Protein AF-A0A7C4RCQ5-F1 (afdb_monomer_lite)

pLDDT: mean 76.33, std 14.47, range [43.06, 92.62]

Structure (mmCIF, N/CA/C/O backbone):
data_AF-A0A7C4RCQ5-F1
#
_entry.id   AF-A0A7C4RCQ5-F1
#
loop_
_atom_site.group_PDB
_atom_site.id
_atom_site.type_symbol
_atom_site.label_atom_id
_atom_site.label_alt_id
_atom_site.label_comp_id
_atom_site.label_asym_id
_atom_site.label_entity_id
_atom_site.label_seq_id
_atom_site.pdbx_PDB_ins_code
_atom_site.Cartn_x
_atom_site.Cartn_y
_atom_site.Cartn_z
_atom_site.occupancy
_atom_site.B_iso_or_equiv
_atom_site.auth_seq_id
_atom_site.auth_comp_id
_atom_site.auth_asym_id
_atom_site.auth_atom_id
_atom_site.pdbx_PDB_model_num
ATOM 1 N N . MET A 1 1 ? -0.699 7.680 -7.810 1.00 76.44 1 MET A N 1
ATOM 2 C CA . MET A 1 1 ? -1.077 6.986 -6.564 1.00 76.44 1 MET A CA 1
ATOM 3 C C . MET A 1 1 ? -2.579 7.099 -6.429 1.00 76.44 1 MET A C 1
ATOM 5 O O . MET A 1 1 ? -3.095 8.210 -6.488 1.00 76.44 1 MET A O 1
ATOM 9 N N . GLU A 1 2 ? -3.253 5.965 -6.325 1.00 82.56 2 GLU A N 1
ATOM 10 C CA . GLU A 1 2 ? -4.702 5.862 -6.157 1.00 82.56 2 GLU A CA 1
ATOM 11 C C . GLU A 1 2 ? -4.992 5.030 -4.904 1.00 82.56 2 GLU A C 1
ATOM 13 O O . GLU A 1 2 ? -4.240 4.114 -4.586 1.00 82.56 2 GLU A O 1
ATOM 18 N N . THR A 1 3 ? -6.059 5.345 -4.174 1.00 84.81 3 THR A N 1
ATOM 19 C CA . THR A 1 3 ? -6.442 4.616 -2.959 1.00 84.81 3 THR A CA 1
ATOM 20 C C . THR A 1 3 ? -7.748 3.862 -3.198 1.00 84.81 3 THR A C 1
ATOM 22 O O . THR A 1 3 ? -8.761 4.453 -3.568 1.00 84.81 3 THR A O 1
ATOM 25 N N . VAL A 1 4 ? -7.727 2.555 -2.952 1.00 83.81 4 VAL A N 1
ATOM 26 C CA . VAL A 1 4 ? -8.859 1.628 -2.999 1.00 83.81 4 VAL A CA 1
ATOM 27 C C . VAL A 1 4 ? -9.342 1.369 -1.571 1.00 83.81 4 VAL A C 1
ATOM 29 O O . VAL A 1 4 ? -8.676 0.699 -0.787 1.00 83.81 4 VAL A O 1
ATOM 32 N N . GLY A 1 5 ? -10.516 1.895 -1.229 1.00 81.06 5 GLY A N 1
ATOM 33 C CA . GLY A 1 5 ? -11.085 1.846 0.126 1.00 81.06 5 GLY A CA 1
ATOM 34 C C . GLY A 1 5 ? -11.345 3.247 0.680 1.00 81.06 5 GLY A C 1
ATOM 35 O O . GLY A 1 5 ? -10.964 4.245 0.066 1.00 81.06 5 GLY A O 1
ATOM 36 N N . LYS A 1 6 ? -12.038 3.345 1.816 1.00 81.12 6 LYS A N 1
ATOM 37 C CA . LYS A 1 6 ? -12.337 4.611 2.498 1.00 81.12 6 LYS A CA 1
ATOM 38 C C . LYS A 1 6 ? -11.695 4.640 3.878 1.00 81.12 6 LYS A C 1
ATOM 40 O O . LYS A 1 6 ? -11.539 3.619 4.541 1.00 81.12 6 LYS A O 1
ATOM 45 N N . GLU A 1 7 ? -11.365 5.842 4.340 1.00 77.38 7 GLU A N 1
ATOM 46 C CA . GLU A 1 7 ? -10.913 6.045 5.715 1.00 77.38 7 GLU A CA 1
ATOM 47 C C . GLU A 1 7 ? -12.001 5.558 6.687 1.00 77.38 7 GLU A C 1
ATOM 49 O O . GLU A 1 7 ? -13.134 6.040 6.668 1.00 77.38 7 GLU A O 1
ATOM 54 N N . GLY A 1 8 ? -11.670 4.553 7.497 1.00 79.69 8 GLY A N 1
ATOM 55 C CA . GLY A 1 8 ? -12.609 3.856 8.370 1.00 79.69 8 GLY A CA 1
ATOM 56 C C . GLY A 1 8 ? -12.756 2.371 8.049 1.00 79.69 8 GLY A C 1
ATOM 57 O O . GLY A 1 8 ? -13.076 1.616 8.967 1.00 79.69 8 GLY A O 1
ATOM 58 N N . ASP A 1 9 ? -12.480 1.957 6.808 1.00 86.56 9 ASP A N 1
ATOM 59 C CA . ASP A 1 9 ? -12.478 0.548 6.417 1.00 86.56 9 ASP A CA 1
ATOM 60 C C . ASP A 1 9 ? -11.407 -0.238 7.178 1.00 86.56 9 ASP A C 1
ATOM 62 O O . ASP A 1 9 ? -10.364 0.289 7.571 1.00 86.56 9 ASP A O 1
ATOM 66 N N . LYS A 1 10 ? -11.662 -1.534 7.382 1.00 87.69 10 LYS A N 1
ATOM 67 C CA . LYS A 1 10 ? -10.688 -2.430 8.015 1.00 87.69 10 LYS A CA 1
ATOM 68 C C . LYS A 1 10 ? -9.403 -2.539 7.188 1.00 87.69 10 LYS A C 1
ATOM 70 O O . LYS A 1 10 ? -8.319 -2.605 7.761 1.00 87.69 10 LYS A O 1
ATOM 75 N N . PHE A 1 11 ? -9.541 -2.551 5.864 1.00 89.75 11 PHE A N 1
ATOM 76 C CA . PHE A 1 11 ? -8.433 -2.636 4.921 1.00 89.75 11 PHE A CA 1
ATOM 77 C C . PHE A 1 11 ? -8.507 -1.509 3.899 1.00 89.75 11 PHE A C 1
ATOM 79 O O . PHE A 1 11 ? -9.592 -1.186 3.413 1.00 89.75 11 PHE A O 1
ATOM 86 N N . ILE A 1 12 ? -7.349 -0.964 3.537 1.00 90.62 12 ILE A N 1
ATOM 87 C CA . ILE A 1 12 ? -7.208 0.031 2.475 1.00 90.62 12 ILE A CA 1
ATOM 88 C C . ILE A 1 12 ? -6.076 -0.410 1.550 1.00 90.62 12 ILE A C 1
ATOM 90 O O . ILE A 1 12 ? -4.970 -0.693 2.004 1.00 90.62 12 ILE A O 1
ATOM 94 N N . GLY A 1 13 ? -6.352 -0.482 0.253 1.00 89.88 13 GLY A N 1
ATOM 95 C CA . GLY A 1 13 ? -5.345 -0.690 -0.780 1.00 89.88 13 GLY A CA 1
ATOM 96 C C . GLY A 1 13 ? -4.823 0.648 -1.293 1.00 89.88 13 GLY A C 1
ATOM 97 O O . GLY A 1 13 ? -5.608 1.542 -1.586 1.00 89.88 13 GLY A O 1
ATOM 98 N N . VAL A 1 14 ? -3.516 0.802 -1.445 1.00 88.00 14 VAL A N 1
ATOM 99 C CA . VAL A 1 14 ? -2.901 1.957 -2.104 1.00 88.00 14 VAL A CA 1
ATOM 100 C C . VAL A 1 14 ? -2.171 1.462 -3.332 1.00 88.00 14 VAL A C 1
ATOM 102 O O . VAL A 1 14 ? -1.201 0.713 -3.243 1.00 88.00 14 VAL A O 1
ATOM 105 N N . VAL A 1 15 ? -2.663 1.886 -4.483 1.00 85.88 15 VAL A N 1
ATOM 106 C CA . VAL A 1 15 ? -2.107 1.589 -5.790 1.00 85.88 15 VAL A CA 1
ATOM 107 C C . VAL A 1 15 ? -1.017 2.611 -6.093 1.00 85.88 15 VAL A C 1
ATOM 109 O O . VAL A 1 15 ? -1.255 3.823 -6.183 1.00 85.88 15 VAL A O 1
ATOM 112 N N . ILE A 1 16 ? 0.203 2.112 -6.239 1.00 83.44 16 ILE A N 1
ATOM 113 C CA . ILE A 1 16 ? 1.387 2.872 -6.609 1.00 83.44 16 ILE A CA 1
ATOM 114 C C . ILE A 1 16 ? 1.782 2.476 -8.020 1.00 83.44 16 ILE A C 1
ATOM 116 O O . ILE A 1 16 ? 1.955 1.303 -8.332 1.00 83.44 16 ILE A O 1
ATOM 120 N N . GLU A 1 17 ? 1.983 3.491 -8.844 1.00 80.31 17 GLU A N 1
ATOM 121 C CA . GLU A 1 17 ? 2.576 3.347 -10.160 1.00 80.31 17 GLU A CA 1
ATOM 122 C C . GLU A 1 17 ? 3.999 3.898 -10.079 1.00 80.31 17 GLU A C 1
ATOM 124 O O . GLU A 1 17 ? 4.211 5.091 -9.842 1.00 80.31 17 GLU A O 1
ATOM 129 N N . VAL A 1 18 ? 4.974 3.005 -10.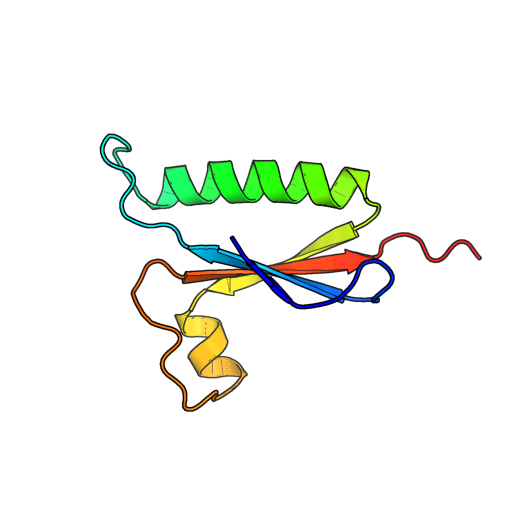200 1.00 75.69 18 VAL A N 1
ATOM 130 C CA . VAL A 1 18 ? 6.385 3.341 -10.341 1.00 75.69 18 VAL A CA 1
ATOM 131 C C . VAL A 1 18 ? 6.663 3.414 -11.833 1.00 75.69 18 VAL A C 1
ATOM 133 O O . VAL A 1 18 ? 7.098 2.445 -12.448 1.00 75.69 18 VAL A O 1
ATOM 136 N N . ASN A 1 19 ? 6.368 4.569 -12.423 1.00 68.50 19 ASN A N 1
ATOM 137 C CA . ASN A 1 19 ? 6.906 4.888 -13.739 1.00 68.50 19 ASN A CA 1
ATOM 138 C C . ASN A 1 19 ? 8.413 5.095 -13.607 1.00 68.50 19 ASN A C 1
ATOM 140 O O . ASN A 1 19 ? 8.862 5.576 -12.566 1.00 68.50 19 ASN A O 1
ATOM 144 N N . ASP A 1 20 ? 9.164 4.729 -14.646 1.00 57.44 20 ASP A N 1
ATOM 145 C CA . ASP A 1 20 ? 10.610 4.935 -14.754 1.00 57.44 20 ASP A CA 1
ATOM 146 C C . ASP A 1 20 ? 10.940 6.382 -14.343 1.00 57.44 20 ASP A C 1
ATOM 148 O O . ASP A 1 20 ? 10.672 7.338 -15.076 1.00 57.44 20 ASP A O 1
ATOM 152 N N . ILE A 1 21 ? 11.387 6.572 -13.096 1.00 58.34 21 ILE A N 1
ATOM 153 C CA . ILE A 1 21 ? 11.684 7.906 -12.584 1.00 58.34 21 ILE A CA 1
ATOM 154 C C . ILE A 1 21 ? 12.999 8.294 -13.241 1.00 58.34 21 ILE A C 1
ATOM 156 O O . ILE A 1 21 ? 14.050 7.784 -12.848 1.00 58.34 21 ILE A O 1
ATOM 160 N N . GLU A 1 22 ? 12.940 9.178 -14.241 1.00 49.88 22 GLU A N 1
ATOM 161 C CA . GLU A 1 22 ? 14.133 9.711 -14.897 1.00 49.88 22 GLU A CA 1
ATOM 162 C C . GLU A 1 22 ? 15.137 10.191 -13.835 1.00 49.88 22 GLU A C 1
ATOM 164 O O . GLU A 1 22 ? 14.880 11.139 -13.090 1.00 49.88 22 GLU A O 1
ATOM 169 N N . GLY A 1 23 ? 16.283 9.507 -13.748 1.00 57.62 23 GLY A N 1
ATOM 170 C CA . GLY A 1 23 ? 17.357 9.832 -12.807 1.00 57.62 23 GLY A CA 1
ATOM 171 C C . GLY A 1 23 ? 17.461 8.953 -11.554 1.00 57.62 23 GLY A C 1
ATOM 172 O O . GLY A 1 23 ? 18.365 9.195 -10.756 1.00 57.62 23 GLY A O 1
ATOM 173 N N . MET A 1 24 ? 16.617 7.929 -11.370 1.00 59.09 24 MET A N 1
ATOM 174 C CA . MET A 1 24 ? 16.885 6.863 -10.394 1.00 59.09 24 MET A CA 1
ATOM 175 C C . MET A 1 24 ? 17.512 5.644 -11.079 1.00 59.09 24 MET A C 1
ATOM 177 O O . MET A 1 24 ? 16.895 5.032 -11.941 1.00 59.09 24 MET A O 1
ATOM 181 N N . ASP A 1 25 ? 18.711 5.237 -10.640 1.00 60.56 25 ASP A N 1
ATOM 182 C CA . ASP A 1 25 ? 19.459 4.077 -11.170 1.00 60.56 25 ASP A CA 1
ATOM 183 C C . ASP A 1 25 ? 18.685 2.742 -11.139 1.00 60.56 25 ASP A C 1
ATOM 185 O O . ASP A 1 25 ? 19.089 1.773 -11.783 1.00 60.56 25 ASP A O 1
ATOM 189 N N . SER A 1 26 ? 17.591 2.648 -10.372 1.00 66.88 26 SER A N 1
ATOM 190 C CA . SER A 1 26 ? 16.744 1.458 -10.366 1.00 66.88 26 SER A CA 1
ATOM 191 C C . SER A 1 26 ? 15.300 1.762 -9.939 1.00 66.88 26 SER A C 1
ATOM 193 O O . SER A 1 26 ? 15.104 2.367 -8.877 1.00 66.88 26 SER A O 1
ATOM 195 N N . PRO A 1 27 ? 14.282 1.250 -10.661 1.00 69.06 27 PRO A N 1
ATOM 196 C CA . PRO A 1 27 ? 12.870 1.350 -10.265 1.00 69.06 27 PRO A CA 1
ATOM 197 C C . PRO A 1 27 ? 12.596 0.720 -8.891 1.00 69.06 27 PRO A C 1
ATOM 199 O O . PRO A 1 27 ? 11.659 1.095 -8.191 1.00 69.06 27 PRO A O 1
ATOM 202 N N . LEU A 1 28 ? 13.464 -0.191 -8.443 1.00 73.88 28 LEU A N 1
ATOM 203 C CA . LEU A 1 28 ? 13.364 -0.818 -7.130 1.00 73.88 28 LEU A CA 1
ATOM 204 C C . LEU A 1 28 ? 13.679 0.154 -5.979 1.00 73.88 28 LEU A C 1
ATOM 206 O O . LEU A 1 28 ? 13.131 0.011 -4.887 1.00 73.88 28 LEU A O 1
ATOM 210 N N . ASN A 1 29 ? 14.549 1.143 -6.205 1.00 78.75 29 ASN A N 1
ATOM 211 C CA . ASN A 1 29 ? 14.839 2.182 -5.213 1.00 78.75 29 ASN A CA 1
ATOM 212 C C . ASN A 1 29 ? 13.694 3.196 -5.134 1.00 78.75 29 ASN A C 1
ATOM 214 O O . ASN A 1 29 ? 13.242 3.494 -4.032 1.00 78.75 29 ASN A O 1
ATOM 218 N N . ALA A 1 30 ? 13.170 3.625 -6.288 1.00 79.19 30 ALA A N 1
ATOM 219 C CA . ALA A 1 30 ? 11.967 4.454 -6.373 1.00 79.19 30 ALA A CA 1
ATOM 220 C C . ALA A 1 30 ? 10.803 3.830 -5.597 1.00 79.19 30 ALA A C 1
ATOM 222 O O . ALA A 1 30 ? 10.179 4.475 -4.755 1.00 79.19 30 ALA A O 1
ATOM 223 N N . LEU A 1 31 ? 10.565 2.538 -5.834 1.00 81.56 31 LEU A N 1
ATOM 224 C CA . LEU A 1 31 ? 9.542 1.774 -5.138 1.00 81.56 31 LEU A CA 1
ATOM 225 C C . LEU A 1 31 ? 9.760 1.791 -3.622 1.00 81.56 31 LEU A C 1
ATOM 227 O O . LEU A 1 31 ? 8.833 2.107 -2.886 1.00 81.56 31 LEU A O 1
ATOM 231 N N . LYS A 1 32 ? 10.975 1.496 -3.144 1.00 84.12 32 LYS A N 1
ATOM 232 C CA . LYS A 1 32 ? 11.282 1.494 -1.704 1.00 84.12 32 LYS A CA 1
ATOM 233 C C . LYS A 1 32 ? 11.002 2.839 -1.044 1.00 84.12 32 LYS A C 1
ATOM 235 O O . LYS A 1 32 ? 10.439 2.857 0.046 1.00 84.12 32 LYS A O 1
ATOM 240 N N . GLU A 1 33 ? 11.364 3.946 -1.688 1.00 86.69 33 GLU A N 1
ATOM 241 C CA . GLU A 1 33 ? 11.099 5.280 -1.144 1.00 86.69 33 GLU A CA 1
ATOM 242 C C . GLU A 1 33 ? 9.602 5.590 -1.084 1.00 86.69 33 GLU A C 1
ATOM 244 O O . GLU A 1 33 ? 9.112 6.075 -0.062 1.00 86.69 33 GLU A O 1
ATOM 249 N N . ILE A 1 34 ? 8.853 5.272 -2.146 1.00 86.25 34 ILE A N 1
ATOM 250 C CA . ILE A 1 34 ? 7.404 5.499 -2.172 1.00 86.25 34 ILE A CA 1
ATOM 251 C C . ILE A 1 34 ? 6.711 4.616 -1.132 1.00 86.25 34 ILE A C 1
ATOM 253 O O . ILE A 1 34 ? 5.838 5.103 -0.413 1.00 86.25 34 ILE A O 1
ATOM 257 N N . VAL A 1 35 ? 7.111 3.348 -1.008 1.00 87.88 35 VAL A N 1
ATOM 258 C CA . VAL A 1 35 ? 6.565 2.422 -0.008 1.00 87.88 35 VAL A CA 1
ATOM 259 C C . VAL A 1 35 ? 6.842 2.929 1.401 1.00 87.88 35 VAL A C 1
ATOM 261 O O . VAL A 1 35 ? 5.895 3.061 2.165 1.00 87.88 35 VAL A O 1
ATOM 264 N N . ALA A 1 36 ? 8.083 3.298 1.729 1.00 89.12 36 ALA A N 1
ATOM 265 C CA . ALA A 1 36 ? 8.430 3.811 3.055 1.00 89.12 36 ALA A CA 1
ATOM 266 C C . ALA A 1 36 ? 7.654 5.093 3.404 1.00 89.12 36 ALA A C 1
ATOM 268 O O . ALA A 1 36 ? 7.151 5.244 4.516 1.00 89.12 36 ALA A O 1
ATOM 269 N N . LYS A 1 37 ? 7.505 6.008 2.439 1.00 90.69 37 LYS A N 1
ATOM 270 C CA . LYS A 1 37 ? 6.723 7.235 2.627 1.00 90.69 37 LYS A CA 1
ATOM 271 C C . LYS A 1 37 ? 5.234 6.946 2.834 1.00 90.69 37 LYS A C 1
ATOM 273 O O . LYS A 1 37 ? 4.607 7.565 3.688 1.00 90.69 37 LYS A O 1
ATOM 278 N N . THR A 1 38 ? 4.677 6.027 2.048 1.00 90.44 38 THR A N 1
ATOM 279 C CA . THR A 1 38 ? 3.264 5.635 2.150 1.00 90.44 38 THR A CA 1
ATOM 280 C C . THR A 1 38 ? 3.011 4.900 3.462 1.00 90.44 38 THR A C 1
ATOM 282 O O . THR A 1 38 ? 2.020 5.165 4.128 1.00 90.44 38 THR A O 1
ATOM 285 N N . GLU A 1 39 ? 3.927 4.025 3.874 1.00 90.81 39 GLU A N 1
ATOM 286 C CA . GLU A 1 39 ? 3.852 3.325 5.152 1.00 90.81 39 GLU A CA 1
ATOM 287 C C . GLU A 1 39 ? 3.791 4.303 6.322 1.00 90.81 39 GLU A C 1
ATOM 289 O O . GLU A 1 39 ? 2.851 4.227 7.107 1.00 90.81 39 GLU A O 1
ATOM 294 N N . ALA A 1 40 ? 4.704 5.276 6.377 1.00 90.94 40 ALA A N 1
ATOM 295 C CA . ALA A 1 40 ? 4.694 6.302 7.415 1.00 90.94 40 ALA A CA 1
ATOM 296 C C . ALA A 1 40 ? 3.386 7.118 7.421 1.00 90.94 40 ALA A C 1
ATOM 298 O O . ALA A 1 40 ? 2.791 7.318 8.476 1.00 90.94 40 ALA A O 1
ATOM 299 N N . GLU A 1 41 ? 2.893 7.538 6.249 1.00 91.19 41 GLU A N 1
ATOM 300 C CA . GLU A 1 41 ? 1.649 8.314 6.152 1.00 91.19 41 GLU A CA 1
ATOM 301 C C . GLU A 1 41 ? 0.430 7.540 6.682 1.00 91.19 41 GLU A C 1
ATOM 303 O O . GLU A 1 41 ? -0.431 8.104 7.361 1.00 91.19 41 GLU A O 1
ATOM 308 N N . TYR A 1 42 ? 0.325 6.249 6.359 1.00 89.38 42 TYR A N 1
ATOM 309 C CA . TYR A 1 42 ? -0.800 5.418 6.784 1.00 89.38 42 TYR A CA 1
ATOM 310 C C . TYR A 1 42 ? -0.652 4.939 8.232 1.00 89.38 42 TYR A C 1
ATOM 312 O O . TYR A 1 42 ? -1.666 4.815 8.921 1.00 89.38 42 TYR A O 1
ATOM 320 N N . GLU A 1 43 ? 0.578 4.779 8.725 1.00 89.81 43 GLU A N 1
ATOM 321 C CA . GLU A 1 43 ? 0.867 4.534 10.140 1.00 89.81 43 GLU A CA 1
ATOM 322 C C . GLU A 1 43 ? 0.372 5.690 11.016 1.00 89.81 43 GLU A C 1
ATOM 324 O O . GLU A 1 43 ? -0.346 5.450 11.989 1.00 89.81 43 GLU A O 1
ATOM 329 N N . GLU A 1 44 ? 0.619 6.944 10.616 1.00 89.38 44 GLU A N 1
ATOM 330 C CA . GLU A 1 44 ? 0.078 8.129 11.302 1.00 89.38 44 GLU A CA 1
ATOM 331 C C . GLU A 1 44 ? -1.461 8.177 11.291 1.00 89.38 44 GLU A C 1
ATOM 333 O O . GLU A 1 44 ? -2.082 8.702 12.218 1.00 89.38 44 GLU A O 1
ATOM 338 N N . LYS A 1 45 ? -2.097 7.583 10.273 1.00 87.38 45 LYS A N 1
ATOM 339 C CA . LYS A 1 45 ? -3.561 7.446 10.160 1.00 87.38 45 LYS A CA 1
ATOM 340 C C . LYS A 1 45 ? -4.121 6.237 10.924 1.00 87.38 45 LYS A C 1
ATOM 342 O O . LYS A 1 45 ? -5.333 6.014 10.909 1.00 87.38 45 LYS A O 1
ATOM 347 N N . GLY A 1 46 ? -3.271 5.456 11.594 1.00 90.06 46 GLY A N 1
ATOM 348 C CA . GLY A 1 46 ? -3.673 4.273 12.356 1.00 90.06 46 GLY A CA 1
ATOM 349 C C . GLY A 1 46 ? -3.872 3.019 11.503 1.00 90.06 46 GLY A C 1
ATOM 350 O O . GLY A 1 46 ? -4.679 2.157 11.863 1.00 90.06 46 GLY A O 1
ATOM 351 N N . TYR A 1 47 ? -3.146 2.902 10.393 1.00 92.50 47 TYR A N 1
ATOM 352 C CA . TYR A 1 47 ? -3.094 1.703 9.564 1.00 92.50 47 TYR A CA 1
ATOM 353 C C . TYR A 1 47 ? -1.671 1.158 9.474 1.00 92.50 47 TYR A C 1
ATOM 355 O O . TYR A 1 47 ? -0.707 1.904 9.446 1.00 92.50 47 TYR A O 1
ATOM 363 N N . ARG A 1 48 ? -1.526 -0.158 9.372 1.00 91.94 48 ARG A N 1
ATOM 364 C CA . ARG A 1 48 ? -0.238 -0.831 9.219 1.00 91.94 48 ARG A CA 1
ATOM 365 C C . ARG A 1 48 ? -0.199 -1.576 7.904 1.00 91.94 48 ARG A C 1
ATOM 367 O O . ARG A 1 48 ? -1.166 -2.247 7.552 1.00 91.94 48 ARG A O 1
ATOM 374 N N . LEU A 1 49 ? 0.927 -1.505 7.205 1.00 91.81 49 LEU A N 1
ATOM 375 C CA . LEU A 1 49 ? 1.141 -2.323 6.023 1.00 91.81 49 LEU A CA 1
ATOM 376 C C . LEU A 1 49 ? 1.152 -3.807 6.424 1.00 91.81 49 LEU A C 1
ATOM 378 O O . LEU A 1 49 ? 1.984 -4.232 7.227 1.00 91.81 49 LEU A O 1
ATOM 382 N N . VAL A 1 50 ? 0.209 -4.586 5.895 1.00 91.25 50 VAL A N 1
ATOM 383 C CA . VAL A 1 50 ? 0.084 -6.026 6.189 1.00 91.25 50 VAL A CA 1
ATOM 384 C C . VAL A 1 50 ? 0.374 -6.898 4.984 1.00 91.25 50 VAL A C 1
ATOM 386 O O . VAL A 1 50 ? 0.724 -8.064 5.152 1.00 91.25 50 VAL A O 1
ATOM 389 N N . ASN A 1 51 ? 0.231 -6.356 3.775 1.00 88.81 51 ASN A N 1
ATOM 390 C CA . ASN A 1 51 ? 0.555 -7.088 2.568 1.00 88.81 51 ASN A CA 1
ATOM 391 C C . ASN A 1 51 ? 1.013 -6.150 1.450 1.00 88.81 51 ASN A C 1
ATOM 393 O O . ASN A 1 51 ? 0.648 -4.975 1.405 1.00 88.81 51 ASN A O 1
ATOM 397 N N . PHE A 1 52 ? 1.809 -6.693 0.543 1.00 86.56 52 PHE A N 1
ATOM 398 C CA . PHE A 1 52 ? 2.333 -6.009 -0.624 1.00 86.56 52 PHE A CA 1
ATOM 399 C C . PHE A 1 52 ? 2.161 -6.940 -1.812 1.00 86.56 52 PHE A C 1
ATOM 401 O O . PHE A 1 52 ? 2.699 -8.042 -1.794 1.00 86.56 52 PHE A O 1
ATOM 408 N N . LEU A 1 53 ? 1.405 -6.500 -2.814 1.00 82.81 53 LEU A N 1
ATOM 409 C CA . LEU A 1 53 ? 1.158 -7.276 -4.020 1.00 82.81 53 LEU A CA 1
ATOM 410 C C . LEU A 1 53 ? 1.73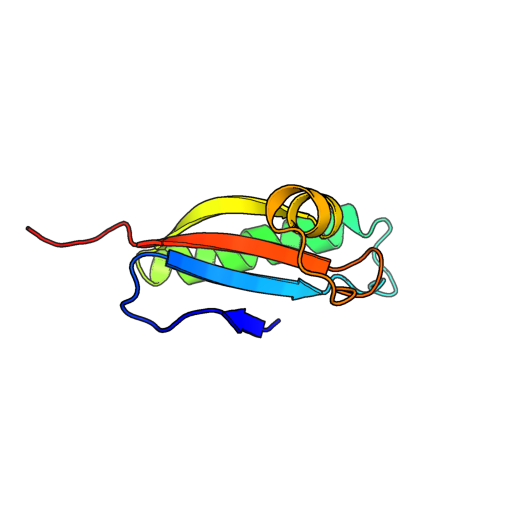4 -6.545 -5.226 1.00 82.81 53 LEU A C 1
ATOM 412 O O . LEU A 1 53 ? 1.447 -5.370 -5.474 1.00 82.81 53 LEU A O 1
ATOM 416 N N . THR A 1 54 ? 2.534 -7.258 -6.003 1.00 77.94 54 THR A N 1
ATOM 417 C CA . THR A 1 54 ? 2.955 -6.811 -7.334 1.00 77.94 54 THR A CA 1
ATOM 418 C C . THR A 1 54 ? 1.834 -7.018 -8.356 1.00 77.94 54 THR A C 1
ATOM 420 O O . THR A 1 54 ? 0.961 -7.859 -8.148 1.00 77.94 54 THR A O 1
ATOM 423 N N . HIS A 1 55 ? 1.858 -6.315 -9.496 1.00 72.12 55 HIS A N 1
ATOM 424 C CA . HIS A 1 55 ? 0.907 -6.568 -10.594 1.00 72.12 55 HIS A CA 1
ATOM 425 C C . HIS A 1 55 ? 0.806 -8.059 -10.977 1.00 72.12 55 HIS A C 1
ATOM 427 O O . HIS A 1 55 ? -0.284 -8.533 -11.280 1.00 72.12 55 HIS A O 1
ATOM 433 N N . LYS A 1 56 ? 1.918 -8.810 -10.903 1.00 69.19 56 LYS A N 1
ATOM 434 C CA . LYS A 1 56 ? 1.946 -10.258 -11.168 1.00 69.19 56 LYS A CA 1
ATOM 435 C C . LYS A 1 56 ? 1.150 -11.040 -10.129 1.00 69.19 56 LYS A C 1
ATOM 437 O O . LYS A 1 56 ? 0.317 -11.855 -10.495 1.00 69.19 56 LYS A O 1
ATOM 442 N N . GLU A 1 57 ? 1.356 -10.746 -8.848 1.00 72.75 57 GLU A N 1
ATOM 443 C CA . GLU A 1 57 ? 0.634 -11.420 -7.763 1.00 72.75 57 GLU A CA 1
ATOM 444 C C . GLU A 1 57 ? -0.859 -11.086 -7.771 1.00 72.75 57 GLU A C 1
ATOM 446 O O . GLU A 1 57 ? -1.682 -11.958 -7.516 1.00 72.75 57 GLU A O 1
ATOM 451 N N . VAL A 1 58 ? -1.227 -9.846 -8.107 1.00 67.38 58 VAL A N 1
ATOM 452 C CA . VAL A 1 58 ? -2.636 -9.449 -8.255 1.00 67.38 58 VAL A CA 1
ATOM 453 C C . VAL A 1 58 ? -3.298 -10.200 -9.415 1.00 67.38 58 VAL A C 1
ATOM 455 O O . VAL A 1 58 ? -4.426 -10.673 -9.262 1.00 67.38 58 VAL A O 1
ATOM 458 N N . ASP A 1 59 ? -2.611 -10.335 -10.553 1.00 67.56 59 ASP A N 1
ATOM 459 C CA . ASP A 1 59 ? -3.101 -11.095 -11.710 1.00 67.56 59 ASP A CA 1
ATOM 460 C C . ASP A 1 59 ? -3.272 -12.590 -11.374 1.00 67.56 59 ASP A C 1
ATOM 462 O O . ASP A 1 59 ? -4.323 -13.175 -11.656 1.00 67.56 59 ASP A O 1
ATOM 466 N N . GLU A 1 60 ? -2.297 -13.185 -10.677 1.00 68.62 60 GLU A N 1
ATOM 467 C CA . GLU A 1 60 ? -2.325 -14.598 -10.277 1.00 68.62 60 GLU A CA 1
ATOM 468 C C . GLU A 1 60 ? -3.397 -14.909 -9.215 1.00 68.62 60 GLU A C 1
ATOM 470 O O . GLU A 1 60 ? -4.146 -15.882 -9.364 1.00 68.62 60 GLU A O 1
ATOM 475 N N . GLU A 1 61 ? -3.512 -14.092 -8.162 1.00 64.38 61 GLU A N 1
ATOM 476 C CA . GLU A 1 61 ? -4.416 -14.342 -7.027 1.00 64.38 61 GLU A CA 1
ATOM 477 C C . GLU A 1 61 ? -5.869 -13.971 -7.339 1.00 64.38 61 GLU A C 1
ATOM 479 O O . GLU A 1 61 ? -6.797 -14.733 -7.047 1.00 64.38 61 GLU A O 1
ATOM 484 N N . LEU A 1 62 ? -6.101 -12.796 -7.932 1.00 62.53 62 LEU A N 1
ATOM 485 C CA . LEU A 1 62 ? -7.456 -12.275 -8.113 1.00 62.53 62 LEU A CA 1
ATOM 486 C C . LEU A 1 62 ? -8.069 -12.657 -9.468 1.00 62.53 62 LEU A C 1
ATOM 488 O O . LEU A 1 62 ? -9.280 -12.492 -9.639 1.00 62.53 62 LEU A O 1
ATOM 492 N N . LYS A 1 63 ? -7.281 -13.196 -10.418 1.00 63.59 63 LYS A N 1
ATOM 493 C CA . LYS A 1 63 ? -7.722 -13.545 -11.787 1.00 63.59 63 LYS A CA 1
ATOM 494 C C . LYS A 1 63 ? -8.537 -12.423 -12.439 1.00 63.59 63 LYS A C 1
ATOM 496 O O . LYS A 1 63 ? -9.503 -12.681 -13.168 1.00 63.59 63 LYS A O 1
ATOM 501 N N . ILE A 1 64 ? -8.214 -11.170 -12.117 1.00 51.38 64 ILE A N 1
ATOM 502 C CA . ILE A 1 64 ? -8.950 -10.015 -12.620 1.00 51.38 64 ILE A CA 1
ATOM 503 C C . ILE A 1 64 ? -8.596 -9.897 -14.096 1.00 51.38 64 ILE A C 1
ATOM 505 O O . ILE A 1 64 ? -7.500 -9.501 -14.463 1.00 51.38 64 ILE A O 1
ATOM 509 N N . SER A 1 65 ? -9.548 -10.271 -14.953 1.00 45.69 65 SER A N 1
ATOM 510 C CA . SER A 1 65 ? -9.423 -10.300 -16.417 1.00 45.69 65 SER A CA 1
ATOM 511 C C . SER A 1 65 ? -9.445 -8.892 -17.043 1.00 45.69 65 SER A C 1
ATOM 513 O O . SER A 1 65 ? -10.084 -8.642 -18.062 1.00 45.69 65 SER A O 1
ATOM 515 N N . GLY A 1 66 ? -8.776 -7.944 -16.396 1.00 46.53 66 GLY A N 1
ATOM 516 C CA . GLY A 1 66 ? -8.597 -6.574 -16.838 1.00 46.53 66 GLY A CA 1
ATOM 517 C C . GLY A 1 66 ? -7.159 -6.199 -16.549 1.00 46.53 66 GLY A C 1
ATOM 518 O O . GLY A 1 66 ? -6.819 -5.989 -15.394 1.00 46.53 66 GLY A O 1
ATOM 519 N N . SER A 1 67 ? -6.350 -6.177 -17.609 1.00 44.88 67 SER A N 1
ATOM 520 C CA . SER A 1 67 ? -4.933 -5.810 -17.631 1.00 44.88 67 SER A CA 1
ATOM 521 C C . SER A 1 67 ? -4.655 -4.636 -16.687 1.00 44.88 67 SER A C 1
ATOM 523 O O . SER A 1 67 ? -4.846 -3.481 -17.068 1.00 44.88 67 SER A O 1
ATOM 525 N N . LEU A 1 68 ? -4.223 -4.927 -15.456 1.00 51.31 68 LEU A N 1
ATOM 526 C CA . LEU A 1 68 ? -3.606 -3.943 -14.571 1.00 51.31 68 LEU A CA 1
ATOM 527 C C . LEU A 1 68 ? -2.251 -3.651 -15.214 1.00 51.31 68 LEU A C 1
ATOM 529 O O . LEU A 1 68 ? -1.306 -4.417 -15.062 1.00 51.31 68 LEU A O 1
ATOM 533 N N . GLY A 1 69 ? -2.269 -2.664 -16.111 1.00 50.75 69 GLY A N 1
ATOM 534 C CA . GLY A 1 69 ? -1.236 -2.415 -17.105 1.00 50.75 69 GLY A CA 1
ATOM 535 C C . GLY A 1 69 ? 0.156 -2.203 -16.518 1.00 50.75 69 GLY A C 1
ATOM 536 O O . GLY A 1 69 ? 0.296 -1.716 -15.405 1.00 50.75 69 GLY A O 1
ATOM 537 N N . ASP A 1 70 ? 1.146 -2.541 -17.344 1.00 61.84 70 ASP A N 1
ATOM 538 C CA . ASP A 1 70 ? 2.568 -2.210 -17.237 1.00 61.84 70 ASP A CA 1
ATOM 539 C C . ASP A 1 70 ? 3.344 -2.689 -15.993 1.00 61.84 70 ASP A C 1
ATOM 541 O O . ASP A 1 70 ? 2.867 -2.743 -14.862 1.00 61.84 70 ASP A O 1
ATOM 545 N N . GLU A 1 71 ? 4.619 -3.033 -16.208 1.00 60.75 71 GLU A N 1
ATOM 546 C CA . GLU A 1 71 ? 5.526 -3.651 -15.223 1.00 60.75 71 GLU A CA 1
ATOM 547 C C . 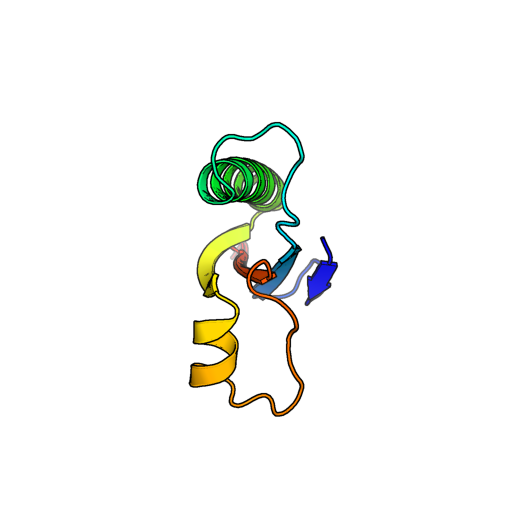GLU A 1 71 ? 5.867 -2.759 -13.997 1.00 60.75 71 GLU A C 1
ATOM 549 O O . GLU A 1 71 ? 6.730 -3.106 -13.188 1.00 60.75 71 GLU A O 1
ATOM 554 N N . GLY A 1 72 ? 5.173 -1.631 -13.814 1.00 70.38 72 GLY A N 1
ATOM 555 C CA . GLY A 1 72 ? 5.385 -0.629 -12.765 1.00 70.38 72 GLY A CA 1
ATOM 556 C C . GLY A 1 72 ? 4.262 -0.509 -11.730 1.00 70.38 72 GLY A C 1
ATOM 557 O O . GLY A 1 72 ? 4.333 0.375 -10.878 1.00 70.38 72 GLY A O 1
ATOM 558 N N . LEU A 1 73 ? 3.229 -1.353 -11.775 1.00 78.44 73 LEU A N 1
ATOM 559 C CA . LEU A 1 73 ? 2.062 -1.249 -10.891 1.00 78.44 73 LEU A CA 1
ATOM 560 C C . LEU A 1 73 ? 2.187 -2.138 -9.636 1.00 78.44 73 LEU A C 1
ATOM 562 O O . LEU A 1 73 ? 2.493 -3.332 -9.717 1.00 78.44 73 LEU A O 1
ATOM 566 N N . TYR A 1 74 ? 1.939 -1.546 -8.464 1.00 82.75 74 TYR A N 1
ATOM 567 C CA . TYR A 1 74 ? 2.052 -2.186 -7.149 1.00 82.75 74 TYR A CA 1
ATOM 568 C C . TYR A 1 74 ? 0.882 -1.799 -6.245 1.00 82.75 74 TYR A C 1
ATOM 570 O O . TYR A 1 74 ? 0.417 -0.662 -6.278 1.00 82.75 74 TYR A O 1
ATOM 578 N N . ILE A 1 75 ? 0.429 -2.724 -5.400 1.00 86.94 75 ILE A N 1
ATOM 579 C CA . ILE A 1 75 ? -0.640 -2.486 -4.428 1.00 86.94 75 ILE A CA 1
ATOM 580 C C . ILE A 1 75 ? -0.109 -2.743 -3.019 1.00 86.94 75 ILE A C 1
ATOM 582 O O . ILE A 1 75 ? 0.291 -3.853 -2.674 1.00 86.94 75 ILE A O 1
ATOM 586 N N . LEU A 1 76 ? -0.144 -1.711 -2.182 1.00 89.94 76 LEU A N 1
ATOM 587 C CA . LEU A 1 76 ? 0.100 -1.805 -0.747 1.00 89.94 76 LEU A CA 1
ATOM 588 C C . LEU A 1 76 ? -1.226 -2.019 -0.022 1.00 89.94 76 LEU A C 1
ATOM 590 O O . LEU A 1 76 ? -2.139 -1.215 -0.178 1.00 89.94 76 LEU A O 1
ATOM 594 N N . ILE A 1 77 ? -1.342 -3.066 0.786 1.00 91.44 77 ILE A N 1
ATOM 595 C CA . ILE A 1 77 ? -2.547 -3.345 1.570 1.00 91.44 77 ILE A CA 1
ATOM 596 C C . ILE A 1 77 ? -2.271 -3.012 3.028 1.00 91.44 77 ILE A C 1
ATOM 598 O O . ILE A 1 77 ? -1.442 -3.640 3.693 1.00 91.44 77 ILE A O 1
ATOM 602 N N . PHE A 1 78 ? -3.022 -2.044 3.528 1.00 92.62 78 PHE A N 1
ATOM 603 C CA . PHE A 1 78 ? -2.958 -1.553 4.889 1.00 92.62 78 PHE A CA 1
ATOM 604 C C . PHE A 1 78 ? -4.143 -2.067 5.704 1.00 92.62 78 PHE A C 1
ATOM 606 O O . PHE A 1 78 ? -5.278 -2.022 5.237 1.00 92.62 78 PHE A O 1
ATOM 613 N N . GLU A 1 79 ? -3.897 -2.526 6.929 1.00 91.81 79 GLU A N 1
ATOM 614 C CA . G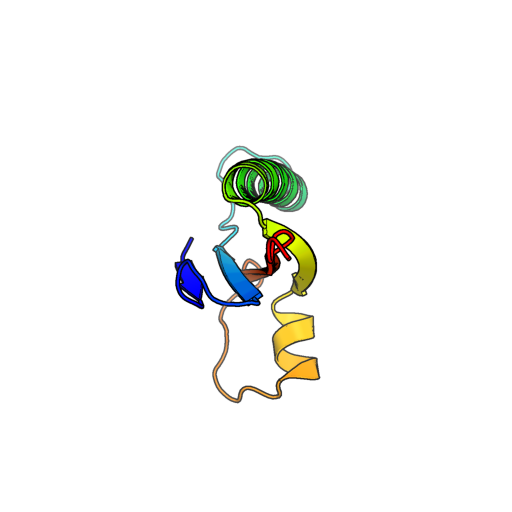LU A 1 79 ? -4.924 -2.907 7.902 1.00 91.8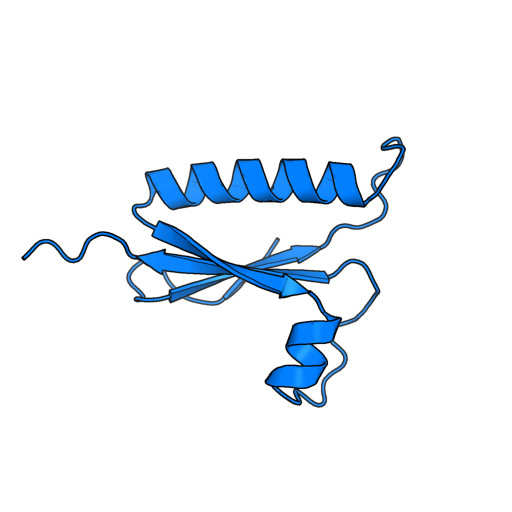1 79 GLU A CA 1
ATOM 615 C C . GLU A 1 79 ? -5.008 -1.868 9.017 1.00 91.81 79 GLU A C 1
ATOM 617 O O . GLU A 1 79 ? -3.990 -1.413 9.537 1.00 91.81 79 GLU A O 1
ATOM 622 N N . LYS A 1 80 ? -6.224 -1.503 9.416 1.00 89.56 80 LYS A N 1
ATOM 623 C CA . LYS A 1 80 ? -6.459 -0.597 10.539 1.00 89.56 80 LYS A CA 1
ATOM 624 C C . LYS A 1 80 ? -6.033 -1.256 11.856 1.0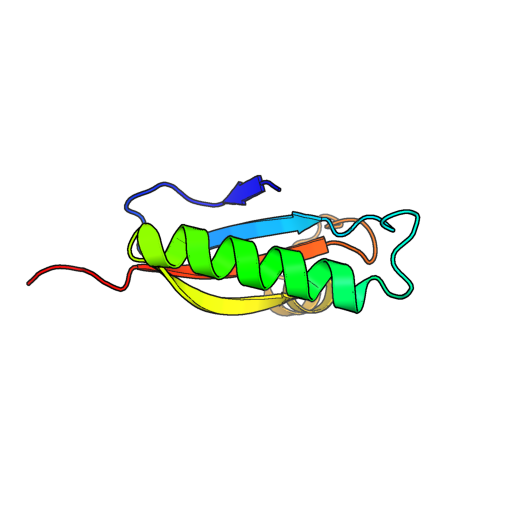0 89.56 80 LYS A C 1
ATOM 626 O O . LYS A 1 80 ? -6.587 -2.279 12.245 1.00 89.56 80 LYS A O 1
ATOM 631 N N . ILE A 1 81 ? -5.082 -0.649 12.567 1.00 85.00 81 ILE A N 1
ATOM 632 C CA . ILE A 1 81 ? -4.502 -1.195 13.812 1.00 85.00 81 ILE A CA 1
ATOM 633 C C . ILE A 1 81 ? -5.214 -0.735 15.091 1.00 85.00 81 ILE A C 1
ATOM 635 O O . ILE A 1 81 ? -4.915 -1.236 16.172 1.00 85.00 81 ILE A O 1
ATOM 639 N N . HIS A 1 82 ? -6.177 0.184 14.983 1.00 67.38 82 HIS A N 1
ATOM 640 C CA . HIS A 1 82 ? -7.025 0.626 16.091 1.00 67.38 82 HIS A CA 1
ATOM 641 C C . HIS A 1 82 ? -8.513 0.424 15.760 1.00 67.38 82 HIS A C 1
ATOM 643 O O . HIS A 1 82 ? -9.160 1.286 15.163 1.00 67.38 82 HIS A O 1
ATOM 649 N N . GLU A 1 83 ? -9.086 -0.680 16.235 1.00 50.28 83 GLU A N 1
ATOM 650 C CA . GLU A 1 83 ? -10.406 -0.621 16.863 1.00 50.28 83 GLU A CA 1
ATOM 651 C C . GLU A 1 83 ? -10.135 -0.440 18.356 1.00 50.28 83 GLU A C 1
ATOM 653 O O . GLU A 1 83 ? -9.713 -1.372 19.039 1.00 50.28 83 GLU A O 1
ATOM 658 N N . ALA A 1 84 ? -10.280 0.789 18.855 1.00 44.25 84 ALA A N 1
ATOM 659 C CA . ALA A 1 84 ? -10.339 0.997 20.294 1.00 44.25 84 ALA A CA 1
ATOM 660 C C . ALA A 1 84 ? -11.511 0.157 20.828 1.00 44.25 84 ALA A C 1
ATOM 662 O O . ALA A 1 84 ? -12.663 0.433 20.491 1.00 44.25 84 ALA A O 1
ATOM 663 N N . SER A 1 85 ? -11.195 -0.899 21.582 1.00 43.06 85 SER A N 1
ATOM 664 C CA . SER A 1 85 ? -12.144 -1.537 22.501 1.00 43.06 85 SER A CA 1
ATOM 665 C C . SER A 1 85 ? -12.423 -0.624 23.687 1.00 43.06 85 SER A C 1
ATOM 667 O O . SER A 1 85 ? -11.483 0.094 24.102 1.00 43.06 85 SER A O 1
#

Secondary structure (DSSP, 8-state):
-EEES-TTSSEEEEEEE----TT-S-HHHHHHHHHHHHHHHHHHTTEEEEEEEEHHHHHHHH--SS---STTEEEEEEEE-----

Sequence (85 aa):
METVGKEGDKFIGVVIEVNDIEGMDSPLNALKEIVAKTEAEYEEKGYRLVNFLTHKEVDEELKISGSLGDEGLYILIFEKIHEAS

Radius of gyration: 13.78 Å; chains: 1; bounding box: 32×24×40 Å

Foldseek 3Di:
DDKDDDLPDQKIKDKDFQDPPVPDPDSVVVVVVVVVVVQVVVVVSQKHFDDKDFQVRCCVPVVPPDDPDDRGIIMTMIGRNDPPD